Protein AF-A0AAW9EHQ0-F1 (afdb_monomer_lite)

Foldseek 3Di:
DEEADLDPVVDDPVVCVVVVHDYYYDNDDPPVVVVVVVVVVVVCVQQVVVVCVVQVVVPHRDCPPRHGDDCVPDDDDD

Radius of gyration: 21.28 Å; chains: 1; bounding box: 46×34×48 Å

pLDDT: mean 92.17, std 5.75, range [75.81, 97.75]

Organism: Klebsiella aerogenes (NCBI:txid548)

Structure (mmCIF, N/CA/C/O backbone):
data_AF-A0AAW9EHQ0-F1
#
_entry.id   AF-A0AAW9EHQ0-F1
#
loop_
_atom_site.group_PDB
_atom_site.id
_atom_site.type_symbol
_atom_site.label_atom_id
_atom_site.label_alt_id
_atom_site.label_comp_id
_atom_site.label_asym_id
_atom_site.label_entity_id
_atom_site.label_seq_id
_atom_site.pdbx_PDB_ins_code
_atom_site.Cartn_x
_atom_site.Cartn_y
_atom_site.Cartn_z
_atom_site.occupancy
_atom_site.B_iso_or_equiv
_atom_site.auth_seq_id
_atom_site.auth_comp_id
_atom_site.auth_asym_id
_atom_site.auth_atom_id
_atom_site.pdbx_PDB_model_num
ATOM 1 N N . LEU A 1 1 ? -21.006 -7.379 21.529 1.00 78.56 1 LEU A N 1
ATOM 2 C CA . LEU A 1 1 ? -20.497 -7.430 20.139 1.00 78.56 1 LEU A CA 1
ATOM 3 C C . LEU A 1 1 ? -19.106 -6.797 20.089 1.00 78.56 1 LEU A C 1
ATOM 5 O O . LEU A 1 1 ? -18.975 -5.644 20.478 1.00 78.56 1 LEU A O 1
ATOM 9 N N . ALA A 1 2 ? -18.072 -7.521 19.656 1.00 79.75 2 ALA A N 1
ATOM 10 C CA . ALA A 1 2 ? -16.711 -6.981 19.560 1.00 79.75 2 ALA A CA 1
ATOM 11 C C . ALA A 1 2 ? -16.288 -6.812 18.095 1.00 79.75 2 ALA A C 1
ATOM 13 O O . ALA A 1 2 ? -16.199 -7.786 17.347 1.00 79.75 2 ALA A O 1
ATOM 14 N N . LEU A 1 3 ? -16.028 -5.571 17.688 1.00 80.31 3 LEU A N 1
ATOM 15 C CA . LEU A 1 3 ? -15.550 -5.210 16.361 1.00 80.31 3 LEU A CA 1
ATOM 16 C C . LEU A 1 3 ? -14.021 -5.206 16.353 1.00 80.31 3 LEU A C 1
ATOM 18 O O . LEU A 1 3 ? -13.377 -4.377 16.995 1.00 80.31 3 LEU A O 1
ATOM 22 N N . ARG A 1 4 ? -13.426 -6.092 15.552 1.00 84.69 4 ARG A N 1
ATOM 23 C CA . ARG A 1 4 ? -11.979 -6.099 15.260 1.00 84.69 4 ARG A CA 1
ATOM 24 C C . ARG A 1 4 ? -11.577 -5.055 14.208 1.00 84.69 4 ARG A C 1
ATOM 26 O O . ARG A 1 4 ? -10.627 -5.254 13.451 1.00 84.69 4 ARG A O 1
ATOM 33 N N . CYS A 1 5 ? -12.338 -3.967 14.123 1.00 80.62 5 CYS A N 1
ATOM 34 C CA . CYS A 1 5 ? -12.102 -2.886 13.186 1.00 80.62 5 CYS A CA 1
ATOM 35 C C . CYS A 1 5 ? -12.419 -1.510 13.754 1.00 80.62 5 CYS A C 1
ATOM 37 O O . CYS A 1 5 ? -13.233 -1.374 14.666 1.00 80.62 5 CYS A O 1
ATOM 39 N N . ALA A 1 6 ? -11.771 -0.497 13.176 1.00 80.38 6 ALA A N 1
ATOM 40 C CA . ALA A 1 6 ? -11.996 0.899 13.534 1.00 80.38 6 ALA A CA 1
ATOM 41 C C . ALA A 1 6 ? -13.382 1.392 13.108 1.00 80.38 6 ALA A C 1
ATOM 43 O O . ALA A 1 6 ? -14.038 2.123 13.855 1.00 80.38 6 ALA A O 1
ATOM 44 N N . GLY A 1 7 ? -13.851 0.964 11.934 1.00 81.19 7 GLY A N 1
ATOM 45 C CA . GLY A 1 7 ? -15.187 1.285 11.444 1.00 81.19 7 GLY A CA 1
ATOM 46 C C . GLY A 1 7 ? -16.276 0.569 12.242 1.00 81.19 7 GLY A C 1
ATOM 47 O O . GLY A 1 7 ? -16.153 -0.615 12.541 1.00 81.19 7 GLY A O 1
ATOM 48 N N . PHE A 1 8 ? -17.343 1.298 12.564 1.00 86.44 8 PHE A N 1
ATOM 49 C CA . PHE A 1 8 ? -18.537 0.780 13.245 1.00 86.44 8 PHE A CA 1
ATOM 50 C C . PHE A 1 8 ? -19.834 1.09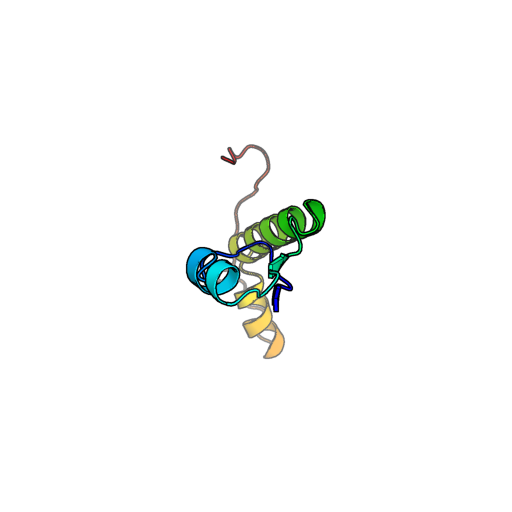5 12.481 1.00 86.44 8 PHE A C 1
ATOM 52 O O . PHE A 1 8 ? -20.921 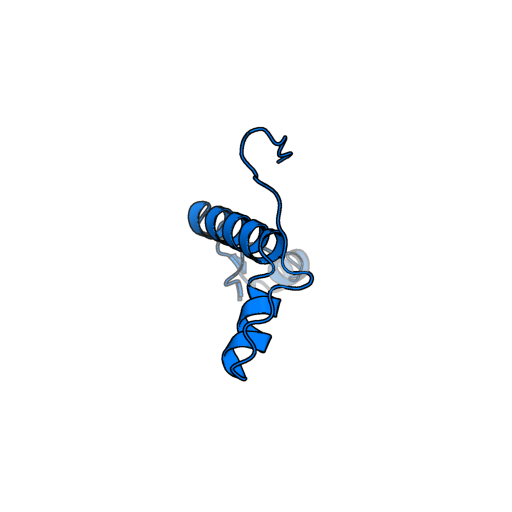0.817 12.974 1.00 86.44 8 PHE A O 1
ATOM 59 N N . ASN A 1 9 ? -19.728 1.642 11.262 1.00 88.69 9 ASN A N 1
ATOM 60 C CA . ASN A 1 9 ? -20.866 2.041 10.418 1.00 88.69 9 ASN A CA 1
ATOM 61 C C . ASN A 1 9 ? -21.755 0.861 9.991 1.00 88.69 9 ASN A C 1
ATOM 63 O O . ASN A 1 9 ? -22.867 1.057 9.522 1.00 88.69 9 ASN A O 1
ATOM 67 N N . ASN A 1 10 ? -21.245 -0.362 10.116 1.00 87.88 10 ASN A N 1
ATOM 68 C CA . ASN A 1 10 ? -21.951 -1.603 9.820 1.00 87.88 10 ASN A CA 1
ATOM 69 C C . ASN A 1 10 ? -22.807 -2.115 10.992 1.00 87.88 10 ASN A C 1
ATOM 71 O O . ASN A 1 10 ? -23.454 -3.148 10.845 1.00 87.88 10 ASN A O 1
ATOM 75 N N . VAL A 1 11 ? -22.787 -1.445 12.150 1.00 86.62 11 VAL A N 1
ATOM 76 C CA . VAL A 1 11 ? -23.558 -1.826 13.339 1.00 86.62 11 VAL A CA 1
ATOM 77 C C . VAL A 1 11 ? -24.556 -0.725 13.672 1.00 86.62 11 VAL A C 1
ATOM 79 O O . VAL A 1 11 ? -24.171 0.426 13.874 1.00 86.62 11 VAL A O 1
ATOM 82 N N . ASP A 1 12 ? -25.835 -1.086 13.786 1.00 89.81 12 ASP A N 1
ATOM 83 C CA . ASP A 1 12 ? -26.847 -0.190 14.342 1.00 89.81 12 ASP A CA 1
ATOM 84 C C . ASP A 1 12 ? -26.667 -0.094 15.862 1.00 89.81 12 ASP A C 1
ATOM 86 O O . ASP A 1 12 ? -27.033 -0.990 16.627 1.00 89.81 12 ASP A O 1
ATOM 90 N N . LEU A 1 13 ? -26.060 1.010 16.296 1.00 90.00 13 LEU A N 1
ATOM 91 C CA . LEU A 1 13 ? -25.779 1.265 17.705 1.00 90.00 13 LEU A CA 1
ATOM 92 C C . LEU A 1 13 ? -27.050 1.506 18.530 1.00 90.00 13 LEU A C 1
ATOM 94 O O . LEU A 1 13 ? -27.031 1.245 19.731 1.00 90.00 13 LEU A O 1
ATOM 98 N N . LYS A 1 14 ? -28.139 1.991 17.916 1.00 90.50 14 LYS A N 1
ATOM 99 C CA . LYS A 1 14 ? -29.401 2.258 18.621 1.00 90.50 14 LYS A CA 1
ATOM 100 C C . LYS A 1 14 ? -30.120 0.953 18.920 1.00 90.50 14 LYS A C 1
ATOM 102 O O . LYS A 1 14 ? -30.403 0.679 20.081 1.00 90.50 14 LYS A O 1
ATOM 107 N N . ALA A 1 15 ? -30.286 0.105 17.907 1.00 91.25 15 ALA A N 1
ATOM 108 C CA . ALA A 1 15 ? -30.875 -1.220 18.087 1.00 91.25 15 ALA A CA 1
ATOM 109 C C . ALA A 1 15 ? -30.044 -2.085 19.053 1.00 91.25 15 ALA A C 1
ATOM 111 O O . ALA A 1 15 ? -30.589 -2.789 19.900 1.00 91.25 15 ALA A O 1
ATOM 112 N N . ALA A 1 16 ? -28.709 -2.004 18.978 1.00 89.94 16 ALA A N 1
ATOM 113 C CA . ALA A 1 16 ? -27.836 -2.711 19.913 1.00 89.94 16 ALA A CA 1
ATOM 114 C C . ALA A 1 16 ? -28.039 -2.245 21.367 1.00 89.94 16 ALA A C 1
ATOM 116 O O . ALA A 1 16 ? -28.076 -3.081 22.268 1.00 89.94 16 ALA A O 1
ATOM 117 N N . ALA A 1 17 ? -28.211 -0.940 21.596 1.00 90.50 17 ALA A N 1
ATOM 118 C CA . ALA A 1 17 ? -28.493 -0.397 22.923 1.00 90.50 17 ALA A CA 1
ATOM 119 C C . ALA A 1 17 ? -29.882 -0.812 23.440 1.00 90.50 17 ALA A C 1
ATOM 121 O O . ALA A 1 17 ? -29.997 -1.212 24.597 1.00 90.50 17 ALA A O 1
ATOM 122 N N . GLU A 1 18 ? -30.909 -0.781 22.585 1.00 94.38 18 GLU A N 1
ATOM 123 C CA . GLU A 1 18 ? -32.280 -1.212 22.913 1.00 94.38 18 GLU A CA 1
ATOM 124 C C . GLU A 1 18 ? -32.348 -2.691 23.323 1.00 94.38 18 GLU A C 1
ATOM 126 O O . GLU A 1 18 ? -33.107 -3.058 24.217 1.00 94.38 18 GLU A O 1
ATOM 131 N N . LEU A 1 19 ? -31.508 -3.534 22.719 1.00 93.56 19 LEU A N 1
ATOM 132 C CA . LEU A 1 19 ? -31.400 -4.962 23.030 1.00 93.56 19 LEU A CA 1
ATOM 133 C C . LEU A 1 19 ? -30.429 -5.273 24.186 1.00 93.56 19 LEU A C 1
ATOM 135 O O . LEU A 1 19 ? -30.182 -6.443 24.477 1.00 93.56 19 LEU A O 1
ATOM 139 N N . GLY A 1 20 ? -29.844 -4.258 24.834 1.00 92.56 20 GLY A N 1
ATOM 140 C CA . GLY A 1 20 ? -28.877 -4.443 25.923 1.00 92.56 20 GLY A CA 1
ATOM 141 C C . GLY A 1 20 ? -27.537 -5.050 25.482 1.00 92.56 20 GLY A C 1
ATOM 142 O O . GLY A 1 20 ? -26.822 -5.645 26.289 1.00 92.56 20 GLY A O 1
ATOM 143 N N . ILE A 1 21 ? -27.177 -4.924 24.202 1.00 91.25 21 ILE A N 1
ATOM 144 C CA . ILE A 1 21 ? -25.955 -5.487 23.624 1.00 91.25 21 ILE A CA 1
ATOM 145 C C . ILE A 1 21 ? -24.837 -4.442 23.651 1.00 91.25 21 ILE A C 1
ATOM 147 O O . ILE A 1 21 ? -24.796 -3.516 22.842 1.00 91.25 21 ILE A O 1
ATOM 151 N N . THR A 1 22 ? -23.842 -4.643 24.515 1.00 90.00 22 THR A N 1
ATOM 152 C CA . THR A 1 22 ? -22.641 -3.795 24.551 1.00 90.00 22 THR A CA 1
ATOM 153 C C . THR A 1 22 ? -21.783 -3.987 23.298 1.00 90.00 22 THR A C 1
ATOM 155 O O . THR A 1 22 ? -21.383 -5.113 22.976 1.00 90.00 22 THR A O 1
ATOM 158 N N . VAL A 1 23 ? -21.452 -2.894 22.604 1.00 87.69 23 VAL A N 1
ATOM 159 C CA . VAL A 1 23 ? -20.571 -2.884 21.424 1.00 87.69 23 VAL A CA 1
ATOM 160 C C . VAL A 1 23 ? -19.204 -2.307 21.794 1.00 87.69 23 VAL A C 1
ATOM 162 O O . VAL A 1 23 ? -19.117 -1.206 22.328 1.00 87.69 23 VAL A O 1
ATOM 165 N N . VAL A 1 24 ? -18.129 -3.033 21.486 1.00 89.56 24 VAL A N 1
ATOM 166 C CA . VAL A 1 24 ? -16.737 -2.582 21.672 1.00 89.56 24 VAL A CA 1
ATOM 167 C C . VAL A 1 24 ? -15.990 -2.622 20.343 1.00 89.56 24 VAL A C 1
ATOM 169 O O . VAL A 1 24 ? -16.312 -3.442 19.483 1.00 89.56 24 VAL A O 1
ATOM 172 N N . ARG A 1 25 ? -14.995 -1.749 20.159 1.00 86.94 25 ARG A N 1
ATOM 173 C CA . ARG A 1 25 ? -14.182 -1.681 18.935 1.00 86.94 25 ARG A CA 1
ATOM 174 C C . ARG A 1 25 ? -12.717 -1.390 19.226 1.00 86.94 25 ARG A C 1
ATOM 176 O O . ARG A 1 25 ? -12.387 -0.877 20.292 1.00 86.94 25 ARG A O 1
ATOM 183 N N . VAL A 1 26 ? -11.868 -1.629 18.232 1.00 84.12 26 VAL A N 1
ATOM 184 C CA . VAL A 1 26 ? -10.483 -1.143 18.218 1.00 84.12 26 VAL A CA 1
ATOM 185 C C . VAL A 1 26 ? -10.471 0.247 17.570 1.00 84.12 26 VAL A C 1
ATOM 187 O O . VAL A 1 26 ? -10.778 0.335 16.388 1.00 84.12 26 VAL A O 1
ATOM 190 N N . PRO A 1 27 ? -10.171 1.341 18.293 1.00 75.81 27 PRO A N 1
ATOM 191 C CA . PRO A 1 27 ? -10.388 2.703 17.793 1.00 75.81 27 PRO A CA 1
ATOM 192 C C . PRO A 1 27 ? -9.423 3.124 16.677 1.00 75.81 27 PRO A C 1
ATOM 194 O O . PRO A 1 27 ? -9.803 3.926 15.828 1.00 75.81 27 PRO A O 1
ATOM 197 N N . ALA A 1 28 ? -8.204 2.585 16.664 1.00 78.00 28 ALA A N 1
ATOM 198 C CA . ALA A 1 28 ? -7.190 2.896 15.668 1.00 78.00 28 ALA A CA 1
ATOM 199 C C . ALA A 1 28 ? -6.300 1.678 15.410 1.00 78.00 28 ALA A C 1
ATOM 201 O O . ALA A 1 28 ? -6.013 0.898 16.319 1.00 78.00 28 ALA A O 1
ATOM 202 N N . TYR A 1 29 ? -5.862 1.536 14.163 1.00 82.44 29 TYR A N 1
ATOM 203 C CA . TYR A 1 29 ? -4.746 0.662 13.808 1.00 82.44 29 TYR A CA 1
ATOM 204 C C . TYR A 1 29 ? -3.429 1.439 13.935 1.00 82.44 29 TYR A C 1
ATOM 206 O O . TYR A 1 29 ? -3.458 2.661 14.075 1.00 82.44 29 TYR A O 1
ATOM 214 N N . SER A 1 30 ? -2.286 0.745 13.874 1.00 88.50 30 SER A N 1
ATOM 215 C CA . SER A 1 30 ? -0.966 1.396 13.893 1.00 88.50 30 SER A CA 1
ATOM 216 C C . SER A 1 30 ? -0.866 2.433 12.761 1.00 88.50 30 SER A C 1
ATOM 218 O O . SER A 1 30 ? -1.004 2.060 11.589 1.00 88.50 30 SER A O 1
ATOM 220 N N . PRO A 1 31 ? -0.650 3.723 13.087 1.00 88.06 31 PRO A N 1
ATOM 221 C CA . PRO A 1 31 ? -0.460 4.775 12.091 1.00 88.06 31 PRO A CA 1
ATOM 222 C C . PRO A 1 31 ? 0.717 4.489 11.153 1.00 88.06 31 PRO A C 1
ATOM 224 O O . PRO A 1 31 ? 0.633 4.749 9.954 1.00 88.06 31 PRO A O 1
ATOM 227 N N . GLU A 1 32 ? 1.785 3.899 11.689 1.00 92.69 32 GLU A N 1
ATOM 228 C CA . GLU A 1 32 ? 3.000 3.537 10.962 1.00 92.69 32 GLU A CA 1
ATOM 229 C C . GLU A 1 32 ? 2.692 2.492 9.891 1.00 92.69 32 GLU A C 1
ATOM 231 O O . GLU A 1 32 ? 3.009 2.700 8.724 1.00 92.69 32 GLU A O 1
ATOM 236 N N . ALA A 1 33 ? 1.969 1.427 10.247 1.00 90.94 33 ALA A N 1
ATOM 237 C CA . ALA A 1 33 ? 1.598 0.377 9.300 1.00 90.94 33 ALA A CA 1
ATOM 238 C C . ALA A 1 33 ? 0.767 0.915 8.119 1.00 90.94 33 ALA A C 1
ATOM 240 O O . ALA A 1 33 ? 0.941 0.483 6.977 1.00 90.94 33 ALA A O 1
ATOM 241 N N . ILE A 1 34 ? -0.127 1.878 8.370 1.00 92.88 34 ILE A N 1
ATOM 242 C CA . ILE A 1 34 ? -0.938 2.515 7.320 1.00 92.88 34 ILE A CA 1
ATOM 243 C C . ILE A 1 34 ? -0.058 3.390 6.417 1.00 92.88 34 I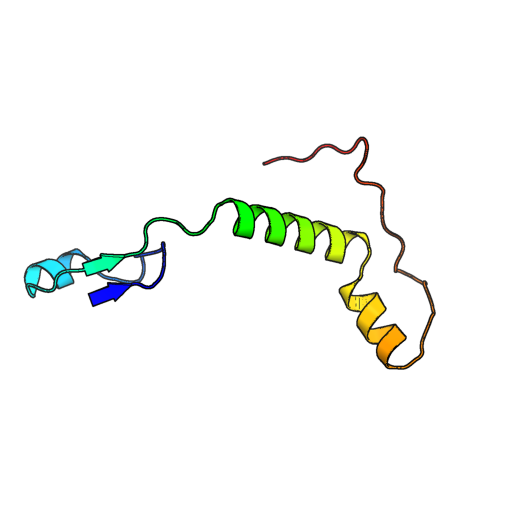LE A C 1
ATOM 245 O O . ILE A 1 34 ? -0.177 3.329 5.187 1.00 92.88 34 ILE A O 1
ATOM 249 N N . ALA A 1 35 ? 0.830 4.192 7.009 1.00 93.56 35 ALA A N 1
ATOM 250 C CA . ALA A 1 35 ? 1.742 5.059 6.272 1.00 93.56 35 ALA A CA 1
ATOM 251 C C . ALA A 1 35 ? 2.707 4.241 5.395 1.00 93.56 35 ALA A C 1
ATOM 253 O O . ALA A 1 35 ? 2.834 4.503 4.198 1.00 93.56 35 ALA A O 1
ATOM 254 N N . GLU A 1 36 ? 3.320 3.200 5.959 1.00 96.75 36 GLU A N 1
ATOM 255 C CA . GLU A 1 36 ? 4.228 2.292 5.256 1.00 96.75 36 GLU A CA 1
ATOM 256 C C . GLU A 1 36 ? 3.534 1.579 4.097 1.00 96.75 36 GLU A C 1
ATOM 258 O O . GLU A 1 36 ? 4.066 1.537 2.985 1.00 96.75 36 GLU A O 1
ATOM 263 N N . HIS A 1 37 ? 2.317 1.068 4.316 1.00 96.56 37 HIS A N 1
ATOM 264 C CA . HIS A 1 37 ? 1.559 0.413 3.255 1.00 96.56 37 HIS A CA 1
ATOM 265 C C . HIS A 1 37 ? 1.228 1.380 2.111 1.00 96.56 37 HIS A C 1
ATOM 267 O O . HIS A 1 37 ? 1.396 1.035 0.940 1.00 96.56 37 HIS A O 1
ATOM 273 N N . THR A 1 38 ? 0.834 2.613 2.439 1.00 96.94 38 THR A N 1
ATOM 274 C CA . THR A 1 38 ? 0.541 3.663 1.451 1.00 96.94 38 THR A CA 1
ATOM 275 C C . THR A 1 38 ? 1.775 3.981 0.603 1.00 96.94 38 THR A C 1
ATOM 277 O O . THR A 1 38 ? 1.707 3.966 -0.628 1.00 96.94 38 THR A O 1
ATOM 280 N N . VAL A 1 39 ? 2.933 4.184 1.238 1.00 96.75 39 VAL A N 1
ATOM 281 C CA . VAL A 1 39 ? 4.206 4.430 0.539 1.00 96.75 39 VAL A CA 1
ATOM 282 C C . VAL A 1 39 ? 4.607 3.222 -0.317 1.00 96.75 39 VAL A C 1
ATOM 284 O O . VAL A 1 39 ? 5.029 3.385 -1.466 1.00 96.75 39 VAL A O 1
ATOM 287 N N . GLY A 1 40 ? 4.408 2.002 0.189 1.00 97.38 40 GLY A N 1
ATOM 288 C CA . GLY A 1 40 ? 4.629 0.764 -0.558 1.00 97.38 40 GLY A CA 1
ATOM 289 C C . GLY A 1 40 ? 3.779 0.684 -1.830 1.00 97.38 40 GLY A C 1
ATOM 290 O O . GLY A 1 40 ? 4.300 0.381 -2.909 1.00 97.38 40 GLY A O 1
ATOM 291 N N . MET A 1 41 ? 2.491 1.030 -1.744 1.00 97.62 41 MET A N 1
ATOM 292 C CA . MET A 1 41 ? 1.598 1.108 -2.905 1.00 97.62 41 MET A CA 1
ATOM 293 C C . MET A 1 41 ? 2.068 2.161 -3.914 1.00 97.62 41 MET A C 1
ATOM 295 O O . MET A 1 41 ? 2.146 1.871 -5.112 1.00 97.62 41 MET A O 1
ATOM 299 N N . MET A 1 42 ? 2.444 3.357 -3.449 1.00 97.19 42 MET A N 1
ATOM 300 C CA . MET A 1 42 ? 2.954 4.429 -4.311 1.00 97.19 42 MET A CA 1
ATOM 301 C C . MET A 1 42 ? 4.195 3.986 -5.097 1.00 97.19 42 MET A C 1
ATOM 303 O O . MET A 1 42 ? 4.280 4.210 -6.308 1.00 97.19 42 MET A O 1
ATOM 307 N N . LEU A 1 43 ? 5.150 3.321 -4.441 1.00 97.25 43 LEU A N 1
ATOM 308 C CA . LEU A 1 43 ? 6.363 2.812 -5.085 1.00 97.25 43 LEU A CA 1
ATOM 309 C C . LEU A 1 43 ? 6.065 1.666 -6.061 1.00 97.25 43 LEU A C 1
ATOM 311 O O . LEU A 1 43 ? 6.593 1.665 -7.178 1.00 97.25 43 LEU A O 1
ATOM 315 N N . SER A 1 44 ? 5.186 0.733 -5.682 1.00 97.75 44 SER A N 1
ATOM 316 C CA . SER A 1 44 ? 4.780 -0.392 -6.535 1.00 97.75 44 SER A CA 1
ATOM 317 C C . SER A 1 44 ? 4.100 0.070 -7.826 1.00 97.75 44 SER A C 1
ATOM 319 O O . SER A 1 44 ? 4.347 -0.492 -8.900 1.00 97.75 44 SER A O 1
ATOM 321 N N . LEU A 1 45 ? 3.289 1.129 -7.752 1.00 97.19 45 LEU A N 1
ATOM 322 C CA . LEU A 1 45 ? 2.665 1.752 -8.918 1.00 97.19 45 LEU A CA 1
ATOM 323 C C . LEU A 1 45 ? 3.676 2.547 -9.748 1.00 97.19 45 LEU A C 1
ATOM 325 O O . LEU A 1 45 ? 3.755 2.349 -10.960 1.00 97.19 45 LEU A O 1
ATOM 329 N N . ASN A 1 46 ? 4.490 3.394 -9.113 1.00 97.44 46 ASN A N 1
ATOM 330 C CA . ASN A 1 46 ? 5.474 4.229 -9.804 1.00 97.44 46 ASN A CA 1
ATOM 331 C C . ASN A 1 46 ? 6.502 3.389 -10.582 1.00 97.44 46 ASN A C 1
ATOM 333 O O . ASN A 1 46 ? 6.792 3.660 -11.745 1.00 97.44 46 ASN A O 1
ATOM 337 N N . ARG A 1 47 ? 7.029 2.321 -9.981 1.00 97.00 47 ARG A N 1
ATOM 338 C CA . ARG A 1 47 ? 8.021 1.445 -10.629 1.00 97.00 47 ARG A CA 1
ATOM 339 C C . ARG A 1 47 ? 7.400 0.235 -11.330 1.00 97.00 47 ARG A C 1
ATOM 341 O O . ARG A 1 47 ? 8.128 -0.601 -11.848 1.00 97.00 47 ARG A O 1
ATOM 348 N N . ARG A 1 48 ? 6.063 0.140 -11.354 1.00 97.00 48 ARG A N 1
ATOM 349 C CA . ARG A 1 48 ? 5.299 -0.957 -11.972 1.00 97.00 48 ARG A CA 1
ATOM 350 C C . ARG A 1 48 ? 5.789 -2.330 -11.498 1.00 97.00 48 ARG A C 1
ATOM 352 O O . ARG A 1 48 ? 5.807 -3.287 -12.265 1.00 97.00 48 ARG A O 1
ATOM 359 N N . ILE A 1 49 ? 6.149 -2.431 -10.216 1.00 97.38 49 ILE A N 1
ATOM 360 C CA . ILE A 1 49 ? 6.749 -3.631 -9.609 1.00 97.38 49 ILE A CA 1
ATOM 361 C C . ILE A 1 49 ? 5.809 -4.828 -9.760 1.00 97.38 49 ILE A C 1
ATOM 363 O O . ILE A 1 49 ? 6.239 -5.914 -10.129 1.00 97.38 49 ILE A O 1
ATOM 367 N N . HIS A 1 50 ? 4.508 -4.605 -9.578 1.00 97.19 50 HIS A N 1
ATOM 368 C CA . HIS A 1 50 ? 3.470 -5.611 -9.800 1.00 97.19 50 HIS A CA 1
ATOM 369 C C . HIS A 1 50 ? 3.477 -6.202 -11.228 1.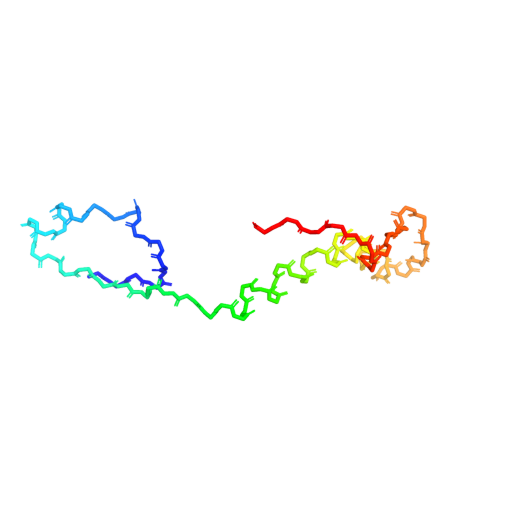00 97.19 50 HIS A C 1
ATOM 371 O O . HIS A 1 50 ? 3.275 -7.403 -11.387 1.00 97.19 50 HIS A O 1
ATOM 377 N N . ARG A 1 51 ? 3.756 -5.397 -12.269 1.00 96.50 51 ARG A N 1
ATOM 378 C CA . ARG A 1 51 ? 3.912 -5.884 -13.656 1.00 96.50 51 ARG A CA 1
ATOM 379 C C . ARG A 1 51 ? 5.277 -6.521 -13.887 1.00 96.50 51 ARG A C 1
ATOM 381 O O . ARG A 1 51 ? 5.356 -7.546 -14.555 1.00 96.50 51 ARG A O 1
ATOM 388 N N . ALA A 1 52 ? 6.334 -5.923 -13.338 1.00 96.69 52 ALA A N 1
ATOM 389 C CA . ALA A 1 52 ? 7.689 -6.453 -13.428 1.00 96.69 52 ALA A CA 1
ATOM 390 C C . ALA A 1 52 ? 7.750 -7.882 -12.870 1.00 96.69 52 ALA A C 1
ATOM 392 O O . ALA A 1 52 ? 8.250 -8.772 -13.545 1.00 96.69 52 ALA A O 1
ATOM 393 N N . TYR A 1 53 ? 7.142 -8.113 -11.701 1.00 97.44 53 TYR A N 1
ATOM 394 C CA . TYR A 1 53 ? 7.042 -9.430 -11.076 1.00 97.44 53 TYR A CA 1
ATOM 395 C C . TYR A 1 53 ? 6.336 -10.459 -11.967 1.00 97.44 53 TYR A C 1
ATOM 397 O O . TYR A 1 53 ? 6.828 -11.575 -12.104 1.00 97.44 53 TYR A O 1
ATOM 405 N N . GLN A 1 54 ? 5.217 -10.098 -12.613 1.00 97.50 54 GLN A N 1
ATOM 406 C CA . GLN A 1 54 ? 4.546 -11.021 -13.537 1.00 97.50 54 GLN A CA 1
ATOM 407 C C . GLN A 1 54 ? 5.452 -1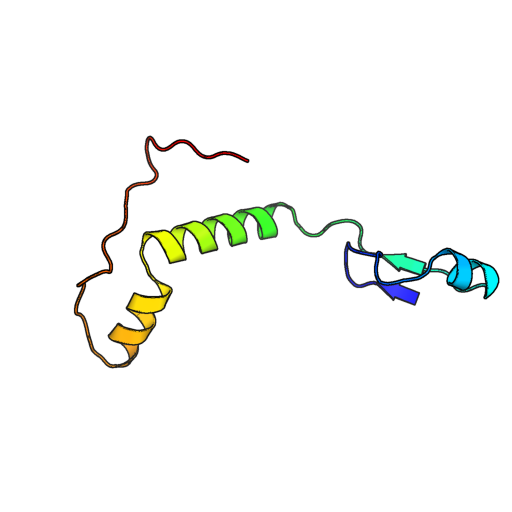1.441 -14.697 1.00 97.50 54 GLN A C 1
ATOM 409 O O . GLN A 1 54 ? 5.433 -12.603 -15.080 1.00 97.50 54 GLN A O 1
ATOM 414 N N . ARG A 1 55 ? 6.256 -10.518 -15.238 1.00 96.56 55 ARG A N 1
ATOM 415 C CA . ARG A 1 55 ? 7.168 -10.818 -16.350 1.00 96.56 55 ARG A CA 1
ATOM 416 C C . ARG A 1 55 ? 8.352 -11.670 -15.906 1.00 96.56 55 ARG A C 1
ATOM 418 O O . ARG A 1 55 ? 8.629 -12.695 -16.521 1.00 96.56 55 ARG A O 1
ATOM 425 N N . THR A 1 56 ? 9.034 -11.271 -14.834 1.00 97.12 56 THR A N 1
ATOM 426 C CA . THR A 1 56 ? 10.251 -11.960 -14.383 1.00 97.12 56 THR A CA 1
ATOM 427 C C . THR A 1 56 ? 9.964 -13.354 -13.844 1.00 97.12 56 THR A C 1
ATOM 429 O O . THR A 1 56 ? 10.823 -14.224 -13.960 1.00 97.12 56 THR A O 1
ATOM 432 N N . ARG A 1 57 ? 8.754 -13.600 -13.321 1.00 96.56 57 ARG A N 1
ATOM 433 C CA . ARG A 1 57 ? 8.299 -14.944 -12.939 1.00 96.56 57 ARG A CA 1
ATOM 434 C C . ARG A 1 57 ? 8.356 -15.934 -14.105 1.00 96.56 57 ARG A C 1
ATOM 436 O O . ARG A 1 57 ? 8.730 -17.081 -13.890 1.00 96.56 57 ARG A O 1
ATOM 443 N N . ASP A 1 58 ? 8.062 -15.471 -15.316 1.00 96.62 58 ASP A N 1
ATOM 444 C CA . ASP A 1 58 ? 8.082 -16.281 -16.538 1.00 96.62 58 ASP A CA 1
ATOM 445 C C . ASP A 1 58 ? 9.386 -16.051 -17.340 1.00 96.62 58 ASP A C 1
ATOM 447 O O . ASP A 1 58 ? 9.421 -16.210 -18.558 1.00 96.62 58 ASP A O 1
ATOM 451 N N . ALA A 1 59 ? 10.464 -15.632 -16.658 1.00 96.12 59 ALA A N 1
ATOM 452 C CA . ALA A 1 59 ? 11.786 -15.324 -17.219 1.00 96.12 59 ALA A CA 1
ATOM 453 C C . ALA A 1 59 ? 11.803 -14.251 -18.331 1.00 96.12 59 ALA A C 1
ATOM 455 O O . ALA A 1 59 ? 12.766 -14.141 -19.092 1.00 96.12 59 ALA A O 1
ATOM 456 N N . ASN A 1 60 ? 10.770 -13.407 -18.407 1.00 95.69 60 ASN A N 1
ATOM 457 C CA . ASN A 1 60 ? 10.746 -12.248 -19.289 1.00 95.69 60 ASN A CA 1
ATOM 458 C C . ASN A 1 60 ? 11.338 -11.021 -18.574 1.00 95.69 60 ASN A C 1
ATOM 460 O O . ASN A 1 60 ? 10.756 -10.489 -17.629 1.00 95.69 60 ASN A O 1
ATOM 464 N N . PHE A 1 61 ? 12.478 -10.536 -19.067 1.00 95.88 61 PHE A N 1
ATOM 465 C CA . PHE A 1 61 ? 13.195 -9.380 -18.513 1.00 95.88 61 PHE A CA 1
ATOM 466 C C . PHE A 1 61 ? 12.989 -8.084 -19.313 1.00 95.88 61 PHE A C 1
ATOM 468 O O . PHE A 1 61 ? 13.713 -7.110 -19.109 1.00 95.88 61 PHE A O 1
ATOM 475 N N . SER A 1 62 ? 12.003 -8.039 -20.217 1.00 95.62 62 SER A N 1
ATOM 476 C CA . SER A 1 62 ? 11.668 -6.810 -20.939 1.00 95.62 62 SER A CA 1
ATOM 477 C C . SER A 1 62 ? 11.220 -5.710 -19.975 1.00 95.62 62 SER A C 1
ATOM 479 O O . SER A 1 62 ? 10.289 -5.879 -19.178 1.00 95.62 62 SER A O 1
ATOM 481 N N . LEU A 1 63 ? 11.857 -4.545 -20.101 1.00 94.50 63 LEU A N 1
ATOM 482 C CA . LEU A 1 63 ? 11.567 -3.347 -19.311 1.00 94.50 63 LEU A CA 1
ATOM 483 C C . LEU A 1 63 ? 10.563 -2.406 -19.987 1.00 94.50 63 LEU A C 1
ATOM 485 O O . LEU A 1 63 ? 10.227 -1.354 -19.441 1.00 94.50 63 LEU A O 1
ATOM 489 N N . GLU A 1 64 ? 10.052 -2.778 -21.160 1.00 95.56 64 GLU A N 1
ATOM 490 C CA . GLU A 1 64 ? 9.148 -1.932 -21.933 1.00 95.56 64 GLU A CA 1
ATOM 491 C C . GLU A 1 64 ? 7.882 -1.592 -21.130 1.00 95.56 64 GLU A C 1
ATOM 493 O O . GLU A 1 64 ? 7.195 -2.473 -20.604 1.00 95.56 64 GLU A O 1
ATOM 498 N N . GLY A 1 65 ? 7.577 -0.300 -20.993 1.00 93.81 65 GLY A N 1
ATOM 499 C CA . GLY A 1 65 ? 6.426 0.173 -20.219 1.00 93.81 65 GLY A CA 1
ATOM 500 C C . GLY A 1 65 ? 6.578 0.087 -18.691 1.00 93.81 65 GLY A C 1
ATOM 501 O O . GLY A 1 65 ? 5.585 0.269 -17.984 1.00 93.81 65 GLY A O 1
ATOM 502 N N . LEU A 1 66 ? 7.784 -0.175 -18.163 1.00 96.38 66 LEU A N 1
ATOM 503 C CA . LEU A 1 66 ? 8.062 -0.181 -16.714 1.00 96.38 66 LEU A CA 1
ATOM 504 C C . LEU A 1 66 ? 8.689 1.129 -16.198 1.00 96.38 66 LEU A C 1
ATOM 506 O O . LEU A 1 66 ? 8.916 1.275 -14.997 1.00 96.38 66 LEU A O 1
ATOM 510 N N . THR A 1 67 ? 8.939 2.108 -17.073 1.00 96.38 67 THR A N 1
ATOM 511 C CA . THR A 1 67 ? 9.589 3.377 -16.714 1.00 96.38 67 THR A CA 1
ATOM 512 C C . THR A 1 67 ? 8.768 4.187 -15.706 1.00 96.38 67 THR A C 1
ATOM 514 O O . THR A 1 67 ? 7.650 4.628 -15.983 1.00 96.38 67 THR A O 1
ATOM 517 N N . GLY A 1 68 ? 9.346 4.391 -14.521 1.00 95.88 68 GLY A N 1
ATOM 518 C CA . GLY A 1 68 ? 8.835 5.257 -13.454 1.00 95.88 68 GLY A CA 1
ATOM 519 C C . GLY A 1 68 ? 9.289 6.707 -13.542 1.00 95.88 68 GLY A C 1
ATOM 520 O O . GLY A 1 68 ? 9.985 7.108 -14.468 1.00 95.88 68 GLY A O 1
ATOM 521 N N . PHE A 1 69 ? 8.945 7.477 -12.516 1.00 96.94 69 PHE A N 1
ATOM 522 C CA . PHE A 1 69 ? 9.476 8.815 -12.278 1.00 96.94 69 PHE A CA 1
ATOM 523 C C . PHE A 1 69 ? 10.152 8.894 -10.904 1.00 96.94 69 PHE A C 1
ATOM 525 O O . PHE A 1 69 ? 9.904 8.083 -10.011 1.00 96.94 69 PHE A O 1
ATOM 532 N N . ASN A 1 70 ? 11.030 9.875 -10.717 1.00 96.69 70 ASN A N 1
ATOM 533 C CA . ASN A 1 70 ? 11.643 10.122 -9.415 1.00 96.69 70 ASN A CA 1
ATOM 534 C C . ASN A 1 70 ? 10.686 10.930 -8.538 1.00 96.69 70 ASN A C 1
ATOM 536 O O . ASN A 1 70 ? 10.159 11.948 -8.979 1.00 96.69 70 ASN A O 1
ATOM 540 N N . MET A 1 71 ? 10.463 10.459 -7.310 1.00 96.06 71 MET A N 1
ATOM 541 C CA . MET A 1 71 ? 9.628 11.155 -6.322 1.00 96.06 71 MET A CA 1
ATOM 542 C C . MET A 1 71 ? 10.353 12.342 -5.678 1.00 96.06 71 MET A C 1
ATOM 544 O O . MET A 1 71 ? 9.705 13.274 -5.218 1.00 96.06 71 MET A O 1
ATOM 548 N N . HIS A 1 72 ? 11.689 12.335 -5.675 1.00 96.12 72 HIS A N 1
ATOM 549 C CA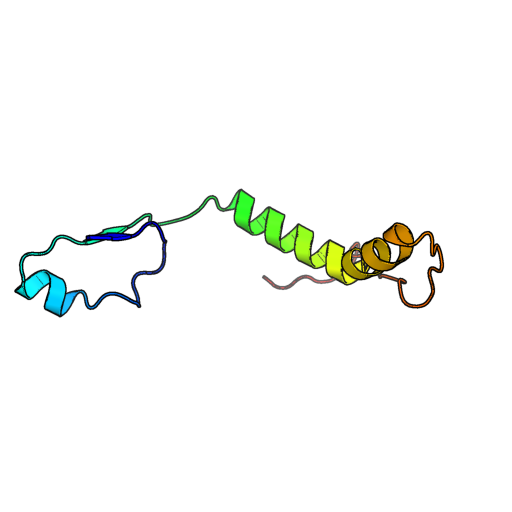 . HIS A 1 72 ? 12.482 13.483 -5.249 1.00 96.12 72 HIS A CA 1
ATOM 550 C C . HIS A 1 72 ? 12.089 14.732 -6.058 1.00 96.12 72 HIS A C 1
ATOM 552 O O . HIS A 1 72 ? 11.986 14.660 -7.285 1.00 96.12 72 HIS A O 1
ATOM 558 N N . ASN A 1 73 ? 11.870 15.859 -5.375 1.00 95.56 73 ASN A N 1
ATOM 559 C CA . ASN A 1 73 ? 11.364 17.115 -5.949 1.00 95.56 73 ASN A CA 1
ATOM 560 C C . ASN A 1 73 ? 9.972 17.015 -6.609 1.00 95.56 73 ASN A C 1
ATOM 562 O O . ASN A 1 73 ? 9.672 17.740 -7.562 1.00 95.56 73 ASN A O 1
ATOM 566 N N . ARG A 1 74 ? 9.106 16.117 -6.124 1.00 95.06 74 ARG A N 1
ATOM 567 C CA . ARG A 1 74 ? 7.677 16.093 -6.471 1.00 95.06 74 ARG A CA 1
ATOM 568 C C . ARG A 1 74 ? 6.831 16.563 -5.298 1.00 95.06 74 ARG A C 1
ATOM 570 O O . ARG A 1 74 ? 7.183 16.352 -4.143 1.00 95.06 74 ARG A O 1
ATOM 577 N N . THR A 1 75 ? 5.700 17.176 -5.616 1.00 96.69 75 THR A N 1
ATOM 578 C CA . THR A 1 75 ? 4.704 17.587 -4.626 1.00 96.69 75 THR A CA 1
ATOM 579 C C . THR A 1 75 ? 3.828 16.394 -4.258 1.00 96.69 75 THR A C 1
ATOM 581 O O . THR A 1 75 ? 3.260 15.754 -5.143 1.00 96.69 75 THR A O 1
ATOM 584 N N . ALA A 1 76 ? 3.707 16.109 -2.962 1.00 94.06 76 ALA A N 1
ATOM 585 C CA . ALA A 1 76 ? 2.749 15.155 -2.414 1.00 94.06 76 ALA A CA 1
ATOM 586 C C . ALA A 1 76 ? 1.680 15.924 -1.623 1.00 94.06 76 ALA A C 1
ATOM 588 O O . ALA A 1 76 ? 2.025 16.766 -0.796 1.00 94.06 76 ALA A O 1
ATOM 589 N N . GLY A 1 77 ? 0.404 15.657 -1.903 1.00 94.38 77 GLY A N 1
ATOM 590 C CA . GLY A 1 77 ? -0.719 16.120 -1.085 1.00 94.38 77 GLY A CA 1
ATOM 591 C C . GLY A 1 77 ? -1.140 15.013 -0.124 1.00 94.38 77 GLY A C 1
ATOM 592 O O . GLY A 1 77 ? -1.187 13.853 -0.539 1.00 94.38 77 GLY A O 1
ATOM 593 N N . ILE A 1 78 ? -1.402 15.373 1.132 1.00 89.12 78 ILE A N 1
ATOM 594 C CA . ILE A 1 78 ? -1.886 14.481 2.197 1.00 89.12 78 ILE A CA 1
ATOM 595 C C . ILE A 1 78 ? -3.292 14.926 2.578 1.00 89.12 78 ILE A C 1
ATOM 597 O O . ILE A 1 78 ? -3.469 16.155 2.747 1.00 89.12 78 ILE A O 1
#

Sequence (78 aa):
LALRCAGFNNVDLKAAAELGITVVRVPAYSPEAIAEHTVGMMLSLNRRIHRAYQRTRDANFSLEGLTGFNMHNRTAGI

InterPro domains:
  IPR006139 D-isomer specific 2-hydroxyacid dehydrogenase, catalytic domain [PF00389] (2-55)
  IPR058205 D-lactate dehydrogenase-like [PTHR43026] (1-78)

Secondary structure (DSSP, 8-state):
-EESSS--TTS-HHHHHHTT---EE-----HHHHHHHHHHHHHHHHTTHHHHHHHHHTT----TT------TT-----